Protein AF-A0A967SIS7-F1 (afdb_monomer_lite)

Sequence (66 aa):
PRARATLQDLAEARYLLAVATGKGRRGLDRDMAIHGVDVLFSTTRCADD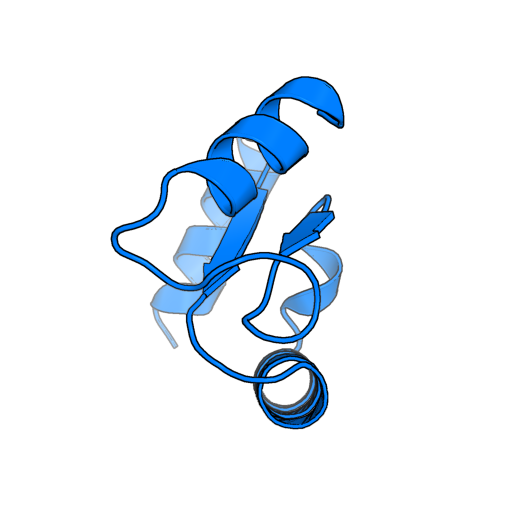APSKPHPQMLEDIMVEL

Foldseek 3Di:
DVVQVVLVVCVVVVDAAEEAEQADPVVVVVVCVVVVCPVSHPYYDYVVRDPHPPDCVRVVVVVVVD

pLDDT: mean 96.26, std 4.19, range [65.69, 98.31]

Secondary structure (DSSP, 8-state):
-HHHHHHHHHHHTT---EEE-SS-HHHHHHHHHHHT-GGG-SEEE-TTTSPPTTSSHHHHHHHHH-

Structure (mmCIF, N/CA/C/O bac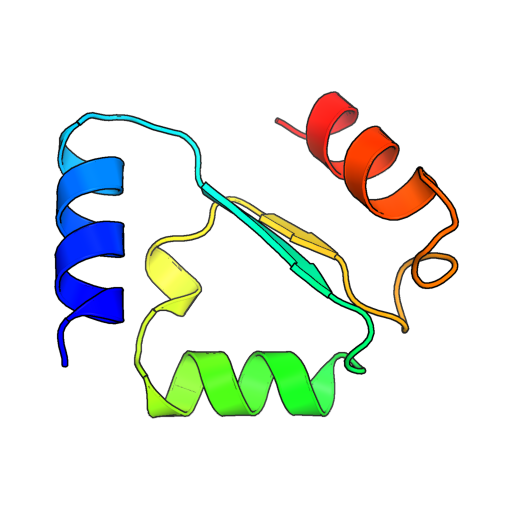kbone):
data_AF-A0A967SIS7-F1
#
_entry.id   AF-A0A967SIS7-F1
#
loop_
_atom_site.group_PDB
_atom_site.id
_atom_site.type_symbol
_atom_site.label_atom_id
_atom_site.label_alt_id
_atom_site.label_comp_id
_atom_site.label_asym_id
_atom_site.label_entity_id
_atom_site.label_seq_id
_atom_site.pdbx_PDB_ins_code
_atom_site.Cartn_x
_atom_site.Cartn_y
_atom_site.Cartn_z
_atom_site.occupancy
_atom_site.B_iso_or_equiv
_atom_site.auth_seq_id
_atom_site.auth_comp_id
_atom_site.auth_asym_id
_atom_site.auth_atom_id
_atom_site.pdbx_PDB_model_num
ATOM 1 N N . PRO A 1 1 ? -4.716 -15.300 5.897 1.00 65.69 1 PRO A N 1
ATOM 2 C CA . PRO A 1 1 ? -5.431 -15.085 7.184 1.00 65.69 1 PRO A CA 1
ATOM 3 C C . PRO A 1 1 ? -4.809 -13.988 8.064 1.00 65.69 1 PRO A C 1
ATOM 5 O O . PRO A 1 1 ? -5.480 -13.000 8.316 1.00 65.69 1 PRO A O 1
ATOM 8 N N . ARG A 1 2 ? -3.535 -14.108 8.476 1.00 89.19 2 ARG A N 1
ATOM 9 C CA . ARG A 1 2 ? -2.898 -13.116 9.369 1.00 89.19 2 ARG A CA 1
ATOM 10 C C . ARG A 1 2 ? -2.661 -11.745 8.727 1.00 89.19 2 ARG A C 1
ATOM 12 O O . ARG A 1 2 ? -2.934 -10.745 9.365 1.00 89.19 2 ARG A O 1
ATOM 19 N N . ALA A 1 3 ? -2.243 -11.699 7.458 1.00 92.00 3 ALA A N 1
ATOM 20 C CA . ALA A 1 3 ? -1.958 -10.434 6.771 1.00 92.00 3 ALA A CA 1
ATOM 21 C C . ALA A 1 3 ? -3.155 -9.465 6.761 1.00 92.00 3 ALA A C 1
ATOM 23 O O . ALA A 1 3 ? -2.984 -8.289 7.046 1.00 92.00 3 ALA A O 1
ATOM 24 N N . ARG A 1 4 ? -4.371 -9.961 6.491 1.00 94.50 4 ARG A N 1
ATOM 25 C CA . ARG A 1 4 ? -5.584 -9.131 6.510 1.00 94.50 4 ARG A CA 1
ATOM 26 C C . ARG A 1 4 ? -5.874 -8.569 7.901 1.00 94.50 4 ARG A C 1
ATOM 28 O O . ARG A 1 4 ? -6.124 -7.379 7.998 1.00 94.50 4 ARG A O 1
ATOM 35 N N . ALA A 1 5 ? -5.797 -9.401 8.940 1.00 96.19 5 ALA A N 1
ATOM 36 C CA . ALA A 1 5 ? -6.000 -8.947 10.315 1.00 96.19 5 ALA A CA 1
ATOM 37 C C . ALA A 1 5 ? -4.993 -7.846 10.681 1.00 96.19 5 ALA A C 1
ATOM 39 O O . ALA A 1 5 ? -5.392 -6.779 11.114 1.00 96.19 5 ALA A O 1
ATOM 40 N N . THR A 1 6 ? -3.709 -8.035 10.360 1.00 97.25 6 THR A N 1
ATOM 41 C CA . THR A 1 6 ? -2.685 -7.003 10.587 1.00 97.25 6 THR A CA 1
ATOM 42 C C . THR A 1 6 ? -2.973 -5.700 9.834 1.00 97.25 6 THR A C 1
ATOM 44 O O . THR A 1 6 ? -2.782 -4.625 10.389 1.00 97.25 6 THR A O 1
ATOM 47 N N . LEU A 1 7 ? -3.438 -5.764 8.581 1.00 97.25 7 LEU A N 1
ATOM 48 C CA . LEU A 1 7 ? -3.827 -4.562 7.832 1.00 97.25 7 LEU A CA 1
ATOM 49 C C . LEU A 1 7 ? -5.025 -3.848 8.477 1.00 97.25 7 LEU A C 1
ATOM 51 O O . LEU A 1 7 ? -5.058 -2.622 8.497 1.00 97.25 7 LEU A O 1
ATOM 55 N N . GLN A 1 8 ? -5.986 -4.600 9.019 1.00 97.12 8 GLN A N 1
ATOM 56 C CA . GLN A 1 8 ? -7.130 -4.040 9.742 1.00 97.12 8 GLN A CA 1
ATOM 57 C C . GLN A 1 8 ? -6.686 -3.365 11.042 1.00 97.12 8 GLN A C 1
ATOM 59 O O . GLN A 1 8 ? -7.038 -2.209 11.250 1.00 97.12 8 GLN A O 1
ATOM 64 N N . ASP A 1 9 ? -5.842 -4.020 11.844 1.00 98.00 9 ASP A N 1
ATOM 65 C CA . ASP A 1 9 ? -5.307 -3.454 13.089 1.00 98.00 9 ASP A CA 1
ATOM 66 C C . ASP A 1 9 ? -4.570 -2.126 12.831 1.00 98.00 9 ASP A C 1
ATOM 68 O O . ASP A 1 9 ? -4.729 -1.152 13.568 1.00 98.00 9 ASP A O 1
ATOM 72 N N . LEU A 1 10 ? -3.786 -2.054 11.748 1.00 98.19 10 LEU A N 1
ATOM 73 C CA . LEU A 1 10 ? -3.087 -0.828 11.353 1.00 98.19 10 LEU A CA 1
ATOM 74 C C . LEU A 1 10 ? -4.055 0.282 10.915 1.00 98.19 10 LEU A C 1
ATOM 76 O O . LEU A 1 10 ? -3.871 1.441 11.292 1.00 98.19 10 LEU A O 1
ATOM 80 N N . ALA A 1 11 ? -5.090 -0.056 10.145 1.00 96.62 11 ALA A N 1
ATOM 81 C CA . ALA A 1 11 ? -6.105 0.907 9.728 1.00 96.62 11 ALA A CA 1
ATOM 82 C C . ALA A 1 11 ? -6.922 1.430 10.928 1.00 96.62 11 ALA A C 1
ATOM 84 O O . ALA A 1 11 ? -7.175 2.633 11.035 1.00 96.62 11 ALA A O 1
ATOM 85 N N . GLU A 1 12 ? -7.284 0.554 11.870 1.00 97.31 12 GLU A N 1
ATOM 86 C CA . GLU A 1 12 ? -7.961 0.913 13.124 1.00 97.31 12 GLU A CA 1
ATOM 87 C C . GLU A 1 12 ? -7.090 1.827 13.997 1.00 97.31 12 GLU A C 1
ATOM 89 O O . GLU A 1 12 ? -7.587 2.808 14.557 1.00 97.31 12 GLU A O 1
ATOM 94 N N . ALA A 1 13 ? -5.777 1.582 14.017 1.00 98.31 13 ALA A N 1
ATOM 95 C CA . ALA A 1 13 ? -4.775 2.446 14.638 1.00 98.31 13 ALA A CA 1
ATOM 96 C C . ALA A 1 13 ? -4.480 3.745 13.852 1.00 98.31 13 ALA A C 1
ATOM 98 O O . ALA A 1 13 ? -3.597 4.506 14.244 1.00 98.31 13 ALA A O 1
ATOM 99 N N . ARG A 1 14 ? -5.241 4.039 12.785 1.00 97.06 14 ARG A N 1
ATOM 100 C CA . ARG A 1 14 ? -5.174 5.273 11.977 1.00 97.06 14 ARG A CA 1
ATOM 101 C C . ARG A 1 14 ? -3.877 5.466 11.189 1.00 97.06 14 ARG A C 1
ATOM 103 O O . ARG A 1 14 ? -3.553 6.594 10.821 1.00 97.06 14 ARG A O 1
ATOM 110 N N . TYR A 1 15 ? -3.165 4.389 10.870 1.00 98.06 15 TYR A N 1
ATOM 111 C CA . TYR A 1 15 ? -2.087 4.458 9.886 1.00 98.06 15 TYR A CA 1
ATOM 112 C C . TYR A 1 15 ? -2.653 4.611 8.470 1.00 98.06 15 TYR A C 1
ATOM 114 O O . TYR A 1 15 ? -3.622 3.944 8.104 1.00 98.06 15 TYR A O 1
ATOM 122 N N . LEU A 1 16 ? -2.010 5.449 7.653 1.00 97.69 16 LEU A N 1
ATOM 123 C CA . LEU A 1 16 ? -2.234 5.460 6.209 1.00 97.69 16 LEU A CA 1
ATOM 124 C C . LEU A 1 16 ? -1.485 4.283 5.588 1.00 97.69 16 LEU A C 1
ATOM 126 O O . LEU A 1 16 ? -0.284 4.111 5.805 1.00 97.69 16 LEU A O 1
ATOM 130 N N . LEU A 1 17 ? -2.200 3.465 4.823 1.00 98.06 17 LEU A N 1
ATOM 131 C CA . LEU A 1 17 ? -1.632 2.307 4.147 1.00 98.06 17 LEU A CA 1
ATOM 132 C C . LEU A 1 17 ? -1.601 2.569 2.646 1.00 98.06 17 LEU A C 1
ATOM 134 O O . LEU A 1 17 ? -2.583 3.020 2.064 1.00 98.06 17 LEU A O 1
ATOM 138 N N . ALA A 1 18 ? -0.493 2.224 2.000 1.00 98.12 18 ALA A N 1
ATOM 139 C CA . ALA A 1 18 ? -0.360 2.276 0.551 1.00 98.12 18 ALA A CA 1
ATOM 140 C C . ALA A 1 18 ? 0.364 1.034 0.027 1.00 98.12 18 ALA A C 1
ATOM 142 O O . ALA A 1 18 ? 1.096 0.365 0.762 1.00 98.12 18 ALA A O 1
ATOM 143 N N . VAL A 1 19 ? 0.181 0.729 -1.258 1.00 97.44 19 VAL A N 1
ATOM 144 C CA . VAL A 1 19 ? 0.908 -0.357 -1.931 1.00 97.44 19 VAL A CA 1
ATOM 145 C C . VAL A 1 19 ? 1.888 0.210 -2.945 1.00 97.44 19 VAL A C 1
ATOM 147 O O . VAL A 1 19 ? 1.492 0.974 -3.811 1.00 97.44 19 VAL A O 1
ATOM 150 N N . ALA A 1 20 ? 3.138 -0.251 -2.901 1.00 97.56 20 ALA A N 1
ATOM 151 C CA . ALA A 1 20 ? 4.129 -0.062 -3.960 1.00 97.56 20 ALA A CA 1
ATOM 152 C C . ALA A 1 20 ? 4.679 -1.429 -4.395 1.00 97.56 20 ALA A C 1
ATOM 154 O O . ALA A 1 20 ? 5.369 -2.109 -3.620 1.00 97.56 20 ALA A O 1
ATOM 155 N N . THR A 1 21 ? 4.379 -1.863 -5.621 1.00 96.38 21 THR A N 1
ATOM 156 C CA . THR A 1 21 ? 4.690 -3.222 -6.101 1.00 96.38 21 THR A CA 1
ATOM 157 C C . THR A 1 21 ? 5.200 -3.259 -7.542 1.00 96.38 21 THR A C 1
ATOM 159 O O . THR A 1 21 ? 4.806 -2.453 -8.370 1.00 96.38 21 THR A O 1
ATOM 162 N N . GLY A 1 22 ? 6.045 -4.244 -7.867 1.00 96.62 22 GLY A N 1
ATOM 163 C CA . GLY A 1 22 ? 6.497 -4.510 -9.243 1.00 96.62 22 GLY A CA 1
ATOM 164 C C . GLY A 1 22 ? 5.502 -5.320 -10.085 1.00 96.62 22 GLY A C 1
ATOM 165 O O . GLY A 1 22 ? 5.823 -5.735 -11.192 1.00 96.62 22 GLY A O 1
ATOM 166 N N . LYS A 1 23 ? 4.308 -5.604 -9.555 1.00 96.06 23 LYS A N 1
ATOM 167 C CA . LYS A 1 23 ? 3.223 -6.261 -10.293 1.00 96.06 23 LYS A CA 1
ATOM 168 C C . LYS A 1 23 ? 2.533 -5.244 -11.207 1.00 96.06 23 LYS A C 1
ATOM 170 O O . LYS A 1 23 ? 2.425 -4.088 -10.821 1.00 96.06 23 LYS A O 1
ATOM 175 N N . GLY A 1 24 ? 2.036 -5.670 -12.367 1.00 97.56 24 GLY A N 1
ATOM 176 C CA . GLY A 1 24 ? 1.166 -4.829 -13.203 1.00 97.56 24 GLY A CA 1
ATOM 177 C C . GLY A 1 24 ? -0.226 -4.634 -12.585 1.00 97.56 24 GLY A C 1
ATOM 178 O O . GLY A 1 24 ? -0.650 -5.427 -11.732 1.00 97.56 24 GLY A O 1
ATOM 179 N N . ARG A 1 25 ? -0.962 -3.623 -13.058 1.00 97.50 25 ARG A N 1
ATOM 180 C CA . ARG A 1 25 ? -2.250 -3.155 -12.518 1.00 97.50 25 ARG A CA 1
ATOM 181 C C . ARG A 1 25 ? -3.270 -4.279 -12.398 1.00 97.50 25 ARG A C 1
ATOM 183 O O . ARG A 1 25 ? -3.734 -4.586 -11.307 1.00 97.50 25 ARG A O 1
ATOM 190 N N . ARG A 1 26 ? -3.501 -5.011 -13.493 1.00 98.12 26 ARG A N 1
ATOM 191 C CA . ARG A 1 26 ? -4.445 -6.149 -13.525 1.00 98.12 26 ARG A CA 1
ATOM 192 C C . ARG A 1 26 ? -4.145 -7.213 -12.468 1.00 98.12 26 ARG A C 1
ATOM 194 O O . ARG A 1 26 ? -5.060 -7.799 -11.898 1.00 98.12 26 ARG A O 1
ATOM 201 N N . GLY A 1 27 ? -2.865 -7.506 -12.237 1.00 97.88 27 GLY A N 1
ATOM 202 C CA . GLY A 1 27 ? -2.464 -8.498 -11.243 1.00 97.88 27 GLY A CA 1
ATOM 203 C C . GLY A 1 27 ? -2.630 -7.983 -9.816 1.00 97.88 27 GLY A C 1
ATOM 204 O O . GLY A 1 27 ? -2.943 -8.766 -8.922 1.00 97.88 27 GLY A O 1
ATOM 205 N N . LEU A 1 28 ? -2.396 -6.688 -9.591 1.00 97.75 28 LEU A N 1
ATOM 206 C CA . LEU A 1 28 ? -2.607 -6.060 -8.292 1.00 97.75 28 LEU A CA 1
ATOM 207 C C . LEU A 1 28 ? -4.093 -6.055 -7.935 1.00 97.75 28 LEU A C 1
ATOM 209 O O . LEU A 1 28 ? -4.452 -6.580 -6.884 1.00 97.75 28 LEU A O 1
ATOM 213 N N . ASP A 1 29 ? -4.933 -5.553 -8.838 1.00 97.50 29 ASP A N 1
ATOM 214 C CA . ASP A 1 29 ? -6.374 -5.417 -8.619 1.00 97.50 29 ASP A CA 1
ATOM 215 C C . ASP A 1 29 ? -7.025 -6.781 -8.359 1.00 97.50 29 ASP A C 1
ATOM 217 O O . ASP A 1 29 ? -7.820 -6.935 -7.433 1.00 97.50 29 ASP A O 1
ATOM 221 N N . ARG A 1 30 ? -6.624 -7.812 -9.117 1.00 97.94 30 ARG A N 1
ATOM 222 C CA . ARG A 1 30 ? -7.094 -9.186 -8.902 1.00 97.94 30 ARG A CA 1
ATOM 223 C C . ARG A 1 30 ? -6.774 -9.685 -7.494 1.00 97.94 30 ARG A C 1
ATOM 225 O O . ARG A 1 30 ? -7.643 -10.246 -6.834 1.00 97.94 30 ARG A O 1
ATOM 232 N N . ASP A 1 31 ? -5.536 -9.519 -7.044 1.00 96.31 31 ASP A N 1
ATOM 233 C CA . ASP A 1 31 ? -5.109 -10.049 -5.749 1.00 96.31 31 ASP A CA 1
ATOM 234 C C . ASP A 1 31 ? -5.736 -9.259 -4.590 1.00 96.31 31 ASP A C 1
ATOM 236 O O . ASP A 1 31 ? -6.113 -9.848 -3.576 1.00 96.31 31 ASP A O 1
ATOM 240 N N . MET A 1 32 ? -5.918 -7.944 -4.755 1.00 96.38 32 MET A N 1
ATOM 241 C CA . MET A 1 32 ? -6.676 -7.131 -3.805 1.00 96.38 32 MET A CA 1
ATOM 242 C C . MET A 1 32 ? -8.126 -7.603 -3.696 1.00 96.38 32 MET A C 1
ATOM 244 O O . MET A 1 32 ? -8.596 -7.830 -2.581 1.00 96.38 32 MET A O 1
ATOM 248 N N . ALA A 1 33 ? -8.799 -7.833 -4.828 1.00 95.62 33 ALA A N 1
ATOM 249 C CA . ALA A 1 33 ? -10.182 -8.300 -4.867 1.00 95.62 33 ALA A CA 1
ATOM 250 C C . ALA A 1 33 ? -10.350 -9.700 -4.251 1.00 95.62 33 ALA A C 1
ATOM 252 O O . ALA A 1 33 ? -11.270 -9.923 -3.469 1.00 95.62 33 ALA A O 1
ATOM 253 N N . ILE A 1 34 ? -9.433 -10.635 -4.537 1.00 96.06 34 ILE A N 1
ATOM 254 C CA . ILE A 1 34 ? -9.439 -11.988 -3.947 1.00 96.06 34 ILE A CA 1
ATOM 255 C C . ILE A 1 34 ? -9.373 -11.930 -2.415 1.00 96.06 34 ILE A C 1
ATOM 257 O O . ILE A 1 34 ? -9.994 -12.745 -1.731 1.00 96.06 34 ILE A O 1
ATOM 261 N N . HIS A 1 35 ? -8.609 -10.988 -1.863 1.00 94.56 35 HIS A N 1
ATOM 262 C CA . HIS A 1 35 ? -8.435 -10.859 -0.418 1.00 94.56 35 HIS A CA 1
ATOM 263 C C . HIS A 1 35 ? -9.408 -9.866 0.242 1.00 94.56 35 HIS A C 1
ATOM 265 O O . HIS A 1 35 ? -9.561 -9.904 1.470 1.00 94.56 35 HIS A O 1
ATOM 271 N N . GLY A 1 36 ? -10.089 -9.032 -0.551 1.00 95.25 36 GLY A N 1
ATOM 272 C CA . GLY A 1 36 ? -10.998 -7.976 -0.102 1.00 95.25 36 GLY A CA 1
ATOM 273 C C . GLY A 1 36 ? -10.302 -6.966 0.807 1.00 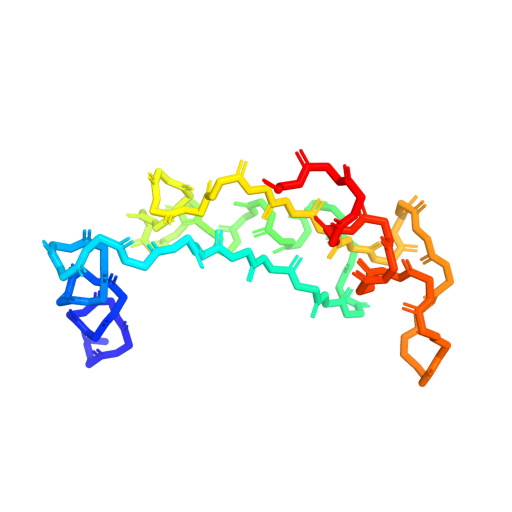95.25 36 GLY A C 1
ATOM 274 O O . GLY A 1 36 ? -10.767 -6.728 1.922 1.00 95.25 36 GLY A O 1
ATOM 275 N N . VAL A 1 37 ? -9.128 -6.484 0.387 1.00 96.75 37 VAL A N 1
ATOM 276 C CA . VAL A 1 37 ? -8.273 -5.563 1.166 1.00 96.75 37 VAL A CA 1
ATOM 277 C C . VAL A 1 37 ? -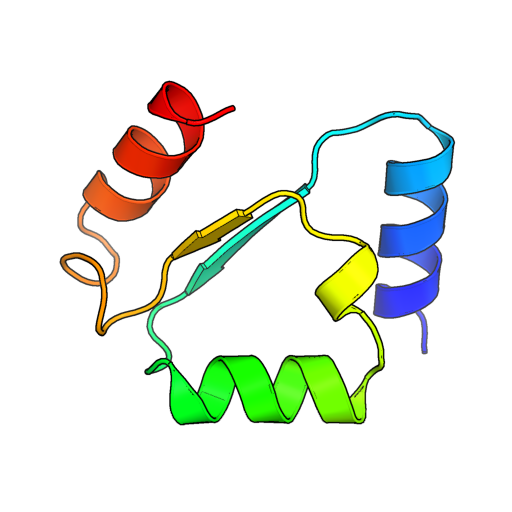8.016 -4.234 0.460 1.00 96.75 37 VAL A C 1
ATOM 279 O O . VAL A 1 37 ? -7.337 -3.385 1.021 1.00 96.75 37 VAL A O 1
ATOM 282 N N . ASP A 1 38 ? -8.549 -4.045 -0.745 1.00 96.06 38 ASP A N 1
ATOM 283 C CA . ASP A 1 38 ? -8.487 -2.800 -1.519 1.00 96.06 38 ASP A CA 1
ATOM 284 C C . ASP A 1 38 ? -8.930 -1.589 -0.688 1.00 96.06 38 ASP A C 1
ATOM 286 O O . ASP A 1 38 ? -8.210 -0.599 -0.612 1.00 96.06 38 ASP A O 1
ATOM 290 N N . VAL A 1 39 ? -10.040 -1.727 0.040 1.00 95.69 39 VAL A N 1
ATOM 291 C CA . VAL A 1 39 ? -10.616 -0.681 0.902 1.00 95.69 39 VAL A CA 1
ATOM 292 C C . VAL A 1 39 ? -9.721 -0.238 2.065 1.00 95.69 39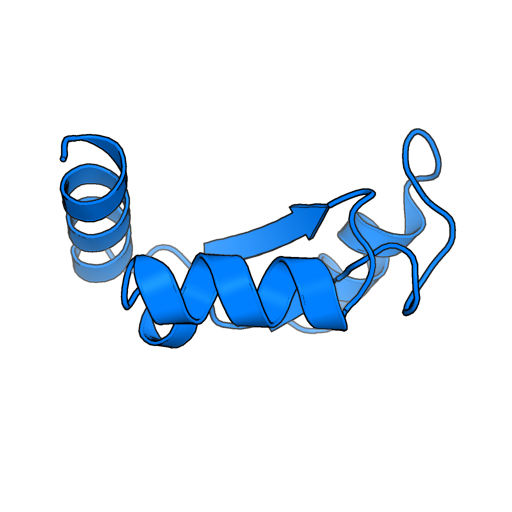 VAL A C 1
ATOM 294 O O . VAL A 1 39 ? -10.022 0.761 2.712 1.00 95.69 39 VAL A O 1
ATOM 297 N N . LEU A 1 40 ? -8.658 -0.986 2.377 1.00 97.38 40 LEU A N 1
ATOM 298 C CA . LEU A 1 40 ? -7.741 -0.665 3.474 1.00 97.38 40 LEU A CA 1
ATOM 299 C C . LEU A 1 40 ? -6.585 0.240 3.030 1.00 97.38 40 LEU A C 1
ATOM 301 O O . LEU A 1 40 ? -5.896 0.783 3.889 1.00 97.38 40 LEU A O 1
ATOM 305 N N . PHE A 1 41 ? -6.349 0.391 1.724 1.00 97.81 41 PHE A N 1
ATOM 306 C CA . PHE A 1 41 ? -5.242 1.184 1.191 1.00 97.81 41 PHE A CA 1
ATOM 307 C C . PHE A 1 41 ? -5.739 2.527 0.651 1.00 97.81 41 PHE A C 1
ATOM 309 O O . PHE A 1 41 ? -6.649 2.579 -0.169 1.00 97.81 41 PHE A O 1
ATOM 316 N N . SER A 1 42 ? -5.102 3.617 1.075 1.00 97.94 42 SER A N 1
ATOM 317 C CA . SER A 1 42 ? -5.408 4.980 0.630 1.00 97.94 42 SER A CA 1
ATOM 318 C C . SER A 1 42 ? -4.996 5.219 -0.822 1.00 97.94 42 SER A C 1
ATOM 320 O O . SER A 1 42 ? -5.701 5.904 -1.552 1.00 97.94 42 SER A O 1
ATOM 322 N N . THR A 1 43 ? -3.868 4.645 -1.249 1.00 97.75 43 THR A N 1
ATOM 323 C CA . THR A 1 43 ? -3.391 4.743 -2.633 1.00 97.75 43 THR A CA 1
ATOM 324 C C . THR A 1 43 ? -2.522 3.547 -3.028 1.00 97.75 43 THR A C 1
ATOM 326 O O . THR A 1 43 ? -2.052 2.771 -2.186 1.00 97.75 43 THR A O 1
ATOM 329 N N . THR A 1 44 ? -2.304 3.373 -4.332 1.00 97.88 44 THR A N 1
ATOM 330 C CA . THR A 1 44 ? -1.484 2.289 -4.886 1.00 97.88 44 THR A CA 1
ATOM 331 C C . THR A 1 44 ? -0.588 2.775 -6.023 1.00 97.88 44 THR A C 1
ATOM 333 O O . THR A 1 44 ? -0.976 3.632 -6.818 1.00 97.88 44 THR A O 1
ATOM 336 N N . ARG A 1 45 ? 0.598 2.173 -6.129 1.00 98.00 45 ARG A N 1
ATOM 337 C CA . ARG A 1 45 ? 1.510 2.246 -7.271 1.00 98.00 45 ARG A CA 1
ATOM 338 C C . ARG A 1 45 ? 1.974 0.848 -7.666 1.00 98.00 45 ARG A C 1
ATOM 340 O O . ARG A 1 45 ? 2.336 0.014 -6.826 1.00 98.00 45 ARG A O 1
ATOM 347 N N . CYS A 1 46 ? 1.947 0.593 -8.961 1.00 97.44 46 CYS A N 1
ATOM 348 C CA . CYS A 1 46 ? 2.276 -0.670 -9.594 1.00 97.44 46 CYS A CA 1
ATOM 349 C C . CYS A 1 46 ? 3.220 -0.432 -10.786 1.00 97.44 46 CYS A C 1
ATOM 351 O O . CYS A 1 46 ? 3.477 0.712 -11.158 1.00 97.44 46 CYS A O 1
ATOM 353 N N . ALA A 1 47 ? 3.744 -1.496 -11.397 1.00 97.19 47 ALA A N 1
ATOM 354 C CA . ALA A 1 47 ? 4.726 -1.377 -12.484 1.00 97.19 47 ALA A CA 1
ATOM 355 C C . ALA A 1 47 ? 4.199 -0.667 -13.746 1.00 97.19 47 ALA A C 1
ATOM 357 O O . ALA A 1 47 ? 4.999 -0.276 -14.592 1.00 97.19 47 ALA A O 1
ATOM 358 N N . ASP A 1 48 ? 2.880 -0.495 -13.857 1.00 97.50 48 ASP A N 1
ATOM 359 C CA . ASP A 1 48 ? 2.248 0.225 -14.963 1.00 97.50 48 ASP A CA 1
ATOM 360 C C . ASP A 1 48 ? 2.147 1.742 -14.685 1.00 97.50 48 ASP A C 1
ATOM 362 O O . ASP A 1 48 ? 1.915 2.506 -15.618 1.00 97.50 48 ASP A O 1
ATOM 366 N N . ASP A 1 49 ? 2.328 2.188 -13.431 1.00 97.12 49 ASP A N 1
ATOM 367 C CA . ASP A 1 49 ? 2.194 3.603 -13.041 1.00 97.12 49 ASP A CA 1
ATOM 368 C C . ASP A 1 49 ? 3.547 4.335 -12.979 1.00 97.12 49 ASP A C 1
ATOM 370 O O . ASP A 1 49 ? 3.621 5.530 -13.247 1.00 97.12 49 ASP A O 1
ATOM 374 N N . ALA A 1 50 ? 4.618 3.635 -12.593 1.00 95.69 50 ALA A N 1
ATOM 375 C CA . ALA A 1 50 ? 5.947 4.210 -12.386 1.00 95.69 50 ALA A CA 1
ATOM 376 C C . ALA A 1 50 ? 7.048 3.149 -12.583 1.00 95.69 50 ALA A C 1
ATOM 378 O O . ALA A 1 50 ? 6.762 1.949 -12.488 1.00 95.69 50 ALA A O 1
ATOM 379 N N . PRO A 1 51 ? 8.319 3.552 -12.805 1.00 96.62 51 PRO A N 1
ATOM 380 C CA . PRO A 1 51 ? 9.437 2.617 -12.876 1.00 96.62 51 PRO A CA 1
ATOM 381 C C . PRO A 1 51 ? 9.454 1.653 -11.686 1.00 96.62 51 PRO A C 1
ATOM 383 O O . PRO A 1 51 ? 9.344 2.063 -10.528 1.00 96.62 51 PRO A O 1
ATOM 386 N N . SER A 1 52 ? 9.590 0.356 -11.970 1.00 91.88 52 SER A N 1
ATOM 387 C CA . SER A 1 52 ? 9.592 -0.672 -10.932 1.00 91.88 52 SER A CA 1
ATOM 388 C C . SER A 1 52 ? 10.806 -0.560 -10.010 1.00 91.88 52 SER A C 1
ATOM 390 O O . SER A 1 52 ? 11.860 -0.036 -10.379 1.00 91.88 52 SER A O 1
ATOM 392 N N . LYS A 1 53 ? 10.683 -1.149 -8.815 1.00 90.38 53 LYS A N 1
ATOM 393 C CA . LYS A 1 53 ? 11.800 -1.319 -7.874 1.00 90.38 53 LYS A CA 1
ATOM 394 C C . LYS A 1 53 ? 13.040 -1.885 -8.599 1.00 90.38 53 LYS A C 1
ATOM 396 O O . LYS A 1 53 ? 12.880 -2.775 -9.436 1.00 90.38 53 LYS A O 1
ATOM 401 N N . PRO A 1 54 ? 14.256 -1.408 -8.277 1.00 95.00 54 PRO A N 1
ATOM 402 C CA . PRO A 1 54 ? 14.601 -0.597 -7.105 1.00 95.00 54 PRO A CA 1
ATOM 403 C C . PRO A 1 54 ? 14.418 0.921 -7.273 1.00 95.00 54 PRO A C 1
ATOM 405 O O . PRO A 1 54 ? 14.770 1.656 -6.356 1.00 95.00 54 PRO A O 1
ATOM 408 N N . HIS A 1 55 ? 13.885 1.405 -8.400 1.00 97.12 55 HIS A N 1
ATOM 409 C CA . HIS A 1 55 ? 13.676 2.840 -8.601 1.00 97.12 55 HIS A CA 1
ATOM 410 C C . HIS A 1 55 ? 12.719 3.428 -7.532 1.00 97.12 55 HIS A C 1
ATOM 412 O O . HIS A 1 55 ? 11.704 2.790 -7.229 1.00 97.12 55 HIS A O 1
ATOM 418 N N . PRO A 1 56 ? 13.006 4.614 -6.951 1.00 97.38 56 PRO A N 1
ATOM 419 C CA . PRO A 1 56 ? 12.255 5.142 -5.805 1.00 97.38 56 PRO A CA 1
ATOM 420 C C . PRO A 1 56 ? 10.904 5.778 -6.159 1.00 97.38 56 PRO A C 1
ATOM 422 O O . PRO A 1 56 ? 10.069 5.915 -5.269 1.00 97.38 56 PRO A O 1
ATOM 425 N N . GLN A 1 57 ? 10.667 6.109 -7.434 1.00 98.12 57 GLN A N 1
ATOM 426 C CA . GLN A 1 57 ? 9.501 6.885 -7.898 1.00 98.12 57 GLN A CA 1
ATOM 427 C C . GLN A 1 57 ? 8.158 6.466 -7.285 1.00 98.12 57 GLN A C 1
ATOM 429 O O . GLN A 1 57 ? 7.403 7.321 -6.853 1.00 98.12 57 GLN A O 1
ATOM 434 N N . MET A 1 58 ? 7.861 5.162 -7.182 1.00 97.94 58 MET A N 1
ATOM 435 C CA . MET A 1 58 ? 6.597 4.710 -6.577 1.00 97.94 58 MET A CA 1
ATOM 436 C C . MET A 1 58 ? 6.402 5.237 -5.153 1.00 97.94 58 MET A C 1
ATOM 438 O O . MET A 1 58 ? 5.288 5.574 -4.774 1.00 97.94 58 MET A O 1
ATOM 442 N N . LEU A 1 59 ? 7.468 5.258 -4.350 1.00 97.50 59 LEU A N 1
ATOM 443 C CA . LEU A 1 59 ? 7.411 5.751 -2.977 1.00 97.50 59 LEU A CA 1
ATOM 444 C C . LEU A 1 59 ? 7.332 7.274 -2.949 1.00 97.50 59 LEU A C 1
ATOM 446 O O . LEU A 1 59 ? 6.554 7.814 -2.173 1.00 97.50 59 LEU A O 1
ATOM 450 N N . GLU A 1 60 ? 8.106 7.949 -3.797 1.00 98.19 60 GLU A N 1
ATOM 451 C CA . GLU A 1 60 ? 8.086 9.411 -3.920 1.00 98.19 60 GLU A CA 1
ATOM 452 C C . GLU A 1 60 ? 6.689 9.911 -4.300 1.00 98.19 60 GLU A C 1
ATOM 454 O O . GLU A 1 60 ? 6.152 10.782 -3.623 1.00 98.19 60 GLU A O 1
ATOM 459 N N . ASP A 1 61 ? 6.051 9.285 -5.291 1.00 98.12 61 ASP A N 1
ATOM 460 C CA . ASP A 1 61 ? 4.693 9.625 -5.714 1.00 98.12 61 ASP A CA 1
ATOM 461 C C . ASP A 1 61 ? 3.668 9.419 -4.591 1.00 98.12 61 ASP A C 1
ATOM 463 O O . ASP A 1 61 ? 2.788 10.253 -4.399 1.00 98.12 61 ASP A O 1
ATOM 467 N N . ILE A 1 62 ? 3.776 8.315 -3.840 1.00 98.06 62 ILE A N 1
ATOM 468 C CA . ILE A 1 62 ? 2.876 8.019 -2.713 1.00 98.06 62 ILE A CA 1
ATOM 469 C C . ILE A 1 62 ? 3.043 9.051 -1.595 1.00 98.06 62 ILE A C 1
ATOM 471 O O . ILE A 1 62 ? 2.046 9.498 -1.042 1.00 98.06 62 ILE A O 1
ATOM 475 N N . MET A 1 63 ? 4.281 9.428 -1.259 1.00 97.38 63 MET A N 1
ATOM 476 C CA . MET A 1 63 ? 4.562 10.422 -0.214 1.00 97.38 63 MET A CA 1
ATOM 477 C C . MET A 1 63 ? 4.127 11.839 -0.599 1.00 97.38 63 MET A C 1
ATOM 479 O O . MET A 1 63 ? 3.944 12.671 0.279 1.00 97.38 63 MET A O 1
ATOM 483 N N . VAL A 1 64 ? 4.019 12.136 -1.896 1.00 97.88 64 VAL A N 1
ATOM 484 C CA . VAL A 1 64 ? 3.477 13.413 -2.382 1.00 97.88 64 VAL A CA 1
ATOM 485 C C . VAL A 1 64 ? 1.944 13.406 -2.377 1.00 97.88 64 VAL A C 1
ATOM 487 O O . VAL A 1 64 ? 1.335 14.451 -2.165 1.00 97.88 64 VAL A O 1
ATOM 490 N N . GLU A 1 65 ? 1.316 12.255 -2.635 1.00 97.38 65 GLU A N 1
ATOM 491 C CA . GLU A 1 65 ? -0.146 12.111 -2.680 1.00 97.38 65 GLU A CA 1
ATOM 492 C C . GLU A 1 65 ? -0.808 12.047 -1.289 1.00 97.38 65 GLU A C 1
ATOM 494 O O . GLU A 1 65 ? -1.931 12.534 -1.146 1.00 97.38 65 GLU A O 1
ATOM 499 N N . LEU A 1 66 ? -0.144 11.436 -0.297 1.00 95.12 66 LEU A N 1
ATOM 500 C CA . LEU A 1 66 ? -0.650 11.219 1.071 1.00 95.12 66 LEU A CA 1
ATOM 501 C C . LEU A 1 66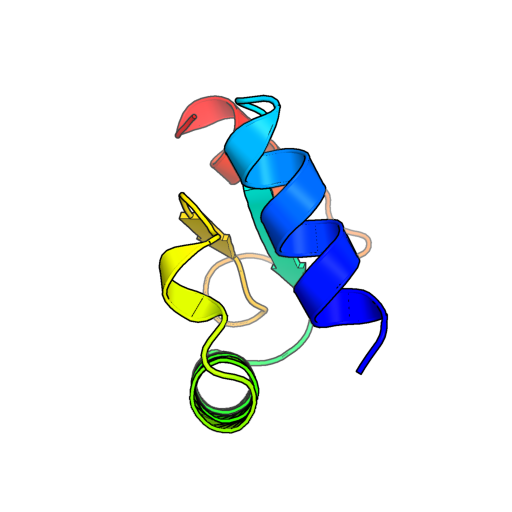 ? -0.130 12.252 2.077 1.00 95.12 66 LEU A C 1
ATOM 503 O O . LEU A 1 66 ? -0.954 12.698 2.909 1.00 95.12 66 LEU A O 1
#

Radius of gyration: 12.14 Å; chains: 1; bounding box: 26×28×30 Å